Protein AF-A0A2M7R4Z4-F1 (afdb_monomer_lite)

Secondary structure (DSSP, 8-state):
-------SS----B-SS---TT-S----B-SSPPHHHHHHHHH-

Radius of gyration: 12.98 Å; chains: 1; bounding box: 31×21×33 Å

pLDDT: mean 92.18, std 4.41, range [78.94, 97.56]

Sequence (44 aa):
MKLFIEPNDVLMFRDGRPFAGGDDHFARGIFPPSPATIYGALRS

Structure (mmCIF, N/CA/C/O backbone):
data_AF-A0A2M7R4Z4-F1
#
_entry.id   AF-A0A2M7R4Z4-F1
#
loop_
_atom_site.group_PDB
_atom_site.id
_atom_site.type_symbol
_atom_site.label_atom_id
_atom_site.label_alt_id
_atom_site.label_comp_id
_atom_site.label_asym_id
_atom_site.label_entity_id
_atom_site.label_seq_id
_atom_site.pdbx_PDB_ins_code
_atom_site.Cartn_x
_atom_site.Cartn_y
_atom_site.Cartn_z
_atom_site.occupancy
_atom_site.B_iso_or_equiv
_atom_site.auth_seq_id
_atom_site.auth_comp_id
_atom_site.auth_asym_id
_atom_site.auth_atom_id
_atom_site.pdbx_PDB_model_num
ATOM 1 N N . MET A 1 1 ? -14.224 8.099 17.370 1.00 79.06 1 MET A N 1
ATOM 2 C CA . MET A 1 1 ? -14.687 7.312 16.206 1.00 79.06 1 MET A CA 1
ATOM 3 C C . MET A 1 1 ? -13.600 6.310 15.855 1.00 79.06 1 MET A C 1
ATOM 5 O O . MET A 1 1 ? -12.448 6.717 15.790 1.00 79.06 1 MET A O 1
ATOM 9 N N . LYS A 1 2 ? -13.929 5.021 15.715 1.00 89.38 2 LYS A N 1
ATOM 10 C CA . LYS A 1 2 ? -12.979 3.970 15.320 1.00 89.38 2 LYS A CA 1
ATOM 11 C C . LYS A 1 2 ? -13.342 3.526 13.908 1.00 89.38 2 LYS A C 1
ATOM 13 O O . LYS A 1 2 ? -14.491 3.164 13.682 1.00 89.38 2 LYS A O 1
ATOM 18 N N . LEU A 1 3 ? -12.380 3.577 12.993 1.00 91.31 3 LEU A N 1
ATOM 19 C CA . LEU A 1 3 ? -12.545 3.102 11.625 1.00 91.31 3 LEU A CA 1
ATOM 20 C C . LEU A 1 3 ? -11.831 1.755 11.484 1.00 91.31 3 LEU A C 1
ATOM 22 O O . LEU A 1 3 ? -10.690 1.617 11.925 1.00 91.31 3 LEU A O 1
ATOM 26 N N . PHE A 1 4 ? -12.513 0.772 10.904 1.00 95.31 4 PHE A N 1
ATOM 27 C CA . PHE A 1 4 ? -11.928 -0.509 10.518 1.00 95.31 4 PHE A CA 1
ATOM 28 C C . PHE A 1 4 ? -11.774 -0.524 8.999 1.00 95.31 4 PHE A C 1
ATOM 30 O O . PHE A 1 4 ? -12.711 -0.163 8.290 1.00 95.31 4 PHE A O 1
ATOM 37 N N . ILE A 1 5 ? -10.586 -0.887 8.519 1.00 94.12 5 ILE A N 1
ATOM 38 C CA . ILE A 1 5 ? -10.273 -0.953 7.092 1.00 94.12 5 ILE A CA 1
ATOM 39 C C . ILE A 1 5 ? -9.999 -2.416 6.772 1.00 94.12 5 ILE A C 1
ATOM 41 O O . ILE A 1 5 ? -8.985 -2.962 7.207 1.00 94.12 5 ILE A O 1
ATOM 45 N N . GLU A 1 6 ? -10.921 -3.034 6.042 1.00 96.50 6 GLU A N 1
ATOM 46 C CA . GLU A 1 6 ? -10.811 -4.416 5.588 1.00 96.50 6 GLU A CA 1
ATOM 47 C C . GLU A 1 6 ? -10.342 -4.438 4.127 1.00 96.50 6 GLU A C 1
ATOM 49 O O . GLU A 1 6 ? -11.007 -3.859 3.264 1.00 96.50 6 GLU A O 1
ATOM 54 N N . PRO A 1 7 ? -9.181 -5.042 3.828 1.00 95.69 7 PRO A N 1
ATOM 55 C CA . PRO A 1 7 ? -8.731 -5.181 2.455 1.00 95.69 7 PRO A CA 1
ATOM 56 C C . PRO A 1 7 ? -9.529 -6.288 1.749 1.00 95.69 7 PRO A C 1
ATOM 58 O O . PRO A 1 7 ? -9.573 -7.419 2.220 1.00 95.69 7 PRO A O 1
ATOM 61 N N . ASN A 1 8 ? -10.119 -5.973 0.592 1.00 97.44 8 ASN A N 1
ATOM 62 C CA . ASN A 1 8 ? -10.806 -6.967 -0.247 1.00 97.44 8 ASN A CA 1
ATOM 63 C C . ASN A 1 8 ? -9.834 -7.968 -0.905 1.00 97.44 8 ASN A C 1
ATOM 65 O O . ASN A 1 8 ? -10.261 -9.025 -1.356 1.00 97.44 8 ASN A O 1
ATOM 69 N N . ASP A 1 9 ? -8.550 -7.607 -0.997 1.00 97.56 9 ASP A N 1
ATOM 70 C CA . ASP A 1 9 ? -7.462 -8.420 -1.548 1.00 97.56 9 ASP A CA 1
ATOM 71 C C . ASP A 1 9 ? -6.106 -7.870 -1.053 1.00 97.56 9 ASP A C 1
ATOM 73 O O . ASP A 1 9 ? -6.046 -6.938 -0.247 1.00 97.56 9 ASP A O 1
ATOM 77 N N . VAL A 1 10 ? -4.995 -8.412 -1.541 1.00 95.12 10 VAL A N 1
ATOM 78 C CA . VAL A 1 10 ? -3.638 -7.990 -1.209 1.00 95.12 10 VAL A CA 1
ATOM 79 C C . VAL A 1 10 ? -3.416 -6.520 -1.571 1.00 95.12 10 VAL A C 1
ATOM 81 O O . VAL A 1 10 ? -3.520 -6.103 -2.724 1.00 95.12 10 VAL A O 1
ATOM 84 N N . LEU A 1 11 ? -3.034 -5.731 -0.568 1.00 95.75 11 LEU A N 1
ATOM 85 C CA . LEU A 1 11 ? -2.607 -4.349 -0.749 1.00 95.75 11 LEU A CA 1
ATOM 86 C C . LEU A 1 11 ? -1.087 -4.264 -0.881 1.00 95.75 11 LEU A C 1
ATOM 88 O O . LEU A 1 11 ? -0.344 -4.951 -0.178 1.00 95.75 11 LEU A O 1
ATOM 92 N N . MET A 1 12 ? -0.628 -3.356 -1.741 1.00 95.06 12 MET A N 1
ATOM 93 C CA . MET A 1 12 ? 0.790 -3.105 -1.967 1.00 95.06 12 MET A CA 1
ATOM 94 C C . MET A 1 12 ? 1.190 -1.719 -1.461 1.00 95.06 12 MET A C 1
ATOM 96 O O . MET A 1 12 ? 0.901 -0.698 -2.085 1.00 95.06 12 MET A O 1
ATOM 100 N N . PHE A 1 13 ? 1.917 -1.681 -0.349 1.00 95.81 13 PHE A N 1
ATOM 101 C CA . PHE A 1 13 ? 2.500 -0.454 0.191 1.00 95.81 13 PHE A CA 1
ATOM 102 C C . PHE A 1 13 ? 3.965 -0.368 -0.221 1.00 95.81 13 PHE A C 1
ATOM 104 O O . PHE A 1 13 ? 4.818 -1.040 0.351 1.00 95.81 13 PHE A O 1
ATOM 111 N N . ARG A 1 14 ? 4.256 0.416 -1.257 1.00 91.88 14 ARG A N 1
ATOM 112 C CA . ARG A 1 14 ? 5.597 0.481 -1.841 1.00 91.88 14 ARG A CA 1
ATOM 113 C C . ARG A 1 14 ? 6.622 1.117 -0.906 1.00 91.88 14 ARG A C 1
ATOM 115 O O . ARG A 1 14 ? 6.307 2.029 -0.142 1.00 91.88 14 ARG A O 1
ATOM 122 N N . ASP A 1 15 ? 7.869 0.683 -1.056 1.00 87.25 15 ASP A N 1
ATOM 123 C CA . ASP A 1 15 ? 9.008 1.482 -0.628 1.00 87.25 15 ASP A CA 1
ATOM 124 C C . ASP A 1 15 ? 9.205 2.695 -1.564 1.00 87.25 15 ASP A C 1
ATOM 126 O O . ASP A 1 15 ? 8.616 2.794 -2.642 1.00 87.25 15 ASP A O 1
ATOM 130 N N . GLY A 1 16 ? 10.010 3.668 -1.135 1.00 86.69 16 GLY A N 1
ATOM 131 C CA . GLY A 1 16 ? 10.270 4.888 -1.910 1.00 86.69 16 GLY A CA 1
ATOM 132 C C . GLY A 1 16 ? 11.146 4.678 -3.152 1.00 86.69 16 GLY A C 1
ATOM 133 O O . GLY A 1 16 ? 11.678 5.653 -3.676 1.00 86.69 16 GLY A O 1
ATOM 134 N N . ARG A 1 17 ? 11.366 3.431 -3.589 1.00 90.62 17 ARG A N 1
ATOM 135 C CA . ARG A 1 17 ? 12.226 3.117 -4.734 1.00 90.62 17 ARG A CA 1
ATOM 136 C C . ARG A 1 17 ? 11.446 3.209 -6.054 1.00 90.62 17 ARG A C 1
ATOM 138 O O . ARG A 1 17 ? 10.216 3.042 -6.063 1.00 90.62 17 ARG A O 1
ATOM 145 N N . PRO A 1 18 ? 12.145 3.456 -7.177 1.00 91.38 18 PRO A N 1
ATOM 146 C CA . PRO A 1 18 ? 11.563 3.332 -8.510 1.00 91.38 18 PRO A CA 1
ATOM 147 C C . PRO A 1 18 ? 10.923 1.952 -8.722 1.00 91.38 18 PRO A C 1
ATOM 149 O O . PRO A 1 18 ? 11.371 0.954 -8.165 1.00 91.38 18 PRO A O 1
ATOM 152 N N . PHE A 1 19 ? 9.834 1.925 -9.485 1.00 91.56 19 PHE A N 1
ATOM 153 C CA . PHE A 1 19 ? 9.117 0.708 -9.891 1.00 91.56 19 PHE A CA 1
ATOM 154 C C . PHE A 1 19 ? 8.342 1.054 -11.165 1.00 91.56 19 PHE A C 1
ATOM 156 O O . PHE A 1 19 ? 7.109 1.125 -11.183 1.00 91.56 19 PHE A O 1
ATOM 163 N N . ALA A 1 20 ? 9.093 1.434 -12.191 1.00 90.94 20 ALA A N 1
ATOM 164 C CA . ALA A 1 20 ? 8.615 1.562 -13.555 1.00 90.94 20 ALA A CA 1
ATOM 165 C C . ALA A 1 20 ? 8.914 0.264 -14.324 1.00 90.94 20 ALA A C 1
ATOM 167 O O . ALA A 1 20 ? 9.757 -0.542 -13.926 1.00 90.94 20 ALA A O 1
ATOM 168 N N . GLY A 1 21 ? 8.204 0.038 -15.431 1.00 92.00 21 GLY A N 1
ATOM 169 C CA . GLY A 1 21 ? 8.479 -1.108 -16.295 1.00 92.00 21 GLY A CA 1
ATOM 170 C C . GLY A 1 21 ? 9.896 -1.028 -16.865 1.00 92.00 21 GLY A C 1
ATOM 171 O O . GLY A 1 21 ? 10.258 -0.009 -17.447 1.00 92.00 21 GLY A O 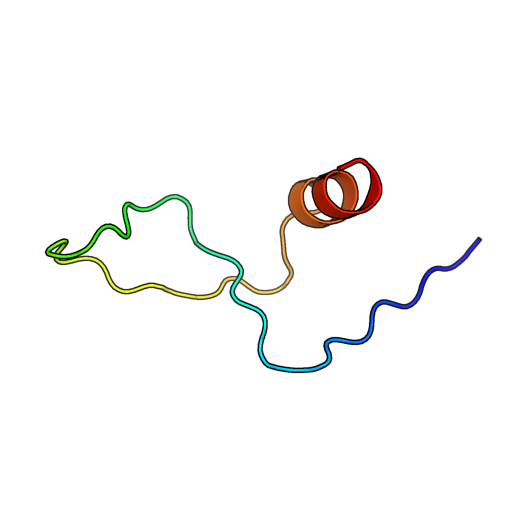1
ATOM 172 N N . GLY A 1 22 ? 10.677 -2.097 -16.699 1.00 89.88 22 GLY A N 1
ATOM 173 C CA . GLY A 1 22 ? 12.080 -2.148 -17.122 1.00 89.88 22 GLY A CA 1
ATOM 174 C C . GLY A 1 22 ? 13.092 -1.709 -16.058 1.00 89.88 22 GLY A C 1
ATOM 175 O O . GLY A 1 22 ? 14.285 -1.782 -16.331 1.00 89.88 22 GLY A O 1
ATOM 176 N N . ASP A 1 23 ? 12.651 -1.296 -14.864 1.00 88.00 23 ASP A N 1
ATOM 177 C CA . ASP A 1 23 ? 13.560 -1.076 -13.735 1.00 88.00 23 ASP A CA 1
ATOM 178 C C . ASP A 1 23 ? 14.050 -2.412 -13.144 1.00 88.00 23 ASP A C 1
ATOM 180 O O . ASP A 1 23 ? 13.278 -3.359 -12.995 1.00 88.00 23 ASP A O 1
ATOM 184 N N . ASP A 1 24 ? 15.304 -2.445 -12.680 1.00 85.88 24 ASP A N 1
ATOM 185 C CA . ASP A 1 24 ? 15.898 -3.597 -11.971 1.00 85.88 24 ASP A CA 1
ATOM 186 C C . ASP A 1 24 ? 15.376 -3.766 -10.527 1.00 85.88 24 ASP A C 1
ATOM 188 O O . ASP A 1 24 ? 15.773 -4.673 -9.788 1.00 85.88 24 ASP A O 1
ATOM 192 N N . HIS A 1 25 ? 14.501 -2.864 -10.079 1.00 84.94 25 HIS A N 1
ATOM 193 C CA . HIS A 1 25 ? 13.967 -2.855 -8.725 1.00 84.94 25 HIS A CA 1
ATOM 194 C C . HIS A 1 25 ? 12.673 -3.665 -8.624 1.00 84.94 25 HIS A C 1
ATOM 196 O O . HIS A 1 25 ? 11.691 -3.410 -9.320 1.00 84.94 25 HIS A O 1
ATOM 202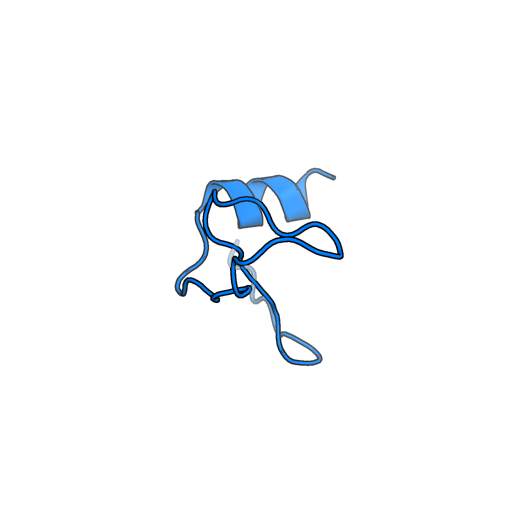 N N . PHE A 1 26 ? 12.628 -4.587 -7.662 1.00 85.81 26 PHE A N 1
ATOM 203 C CA . PHE A 1 26 ? 11.395 -5.284 -7.307 1.00 85.81 26 PHE A CA 1
ATOM 204 C C . PHE A 1 26 ? 10.492 -4.416 -6.430 1.00 85.81 26 PHE A C 1
ATOM 206 O O . PHE A 1 26 ? 10.944 -3.812 -5.452 1.00 85.81 26 PHE A O 1
ATOM 213 N N . ALA A 1 27 ? 9.190 -4.449 -6.714 1.00 88.38 27 ALA A N 1
ATOM 214 C CA . ALA A 1 27 ? 8.174 -3.965 -5.792 1.00 88.38 27 ALA A CA 1
ATOM 215 C C . ALA A 1 27 ? 8.214 -4.786 -4.497 1.00 88.38 27 ALA A C 1
ATOM 217 O O . ALA A 1 27 ? 7.921 -5.981 -4.494 1.00 88.38 27 ALA A O 1
ATOM 218 N N . ARG A 1 28 ? 8.546 -4.131 -3.379 1.00 90.94 28 ARG A N 1
ATOM 219 C CA . ARG A 1 28 ? 8.513 -4.737 -2.041 1.00 90.94 28 ARG A CA 1
ATOM 220 C C . ARG A 1 28 ? 7.521 -4.006 -1.150 1.00 90.94 28 ARG A C 1
ATOM 222 O O . ARG A 1 28 ? 7.548 -2.779 -1.070 1.00 90.94 28 ARG A O 1
ATOM 229 N N . GLY A 1 29 ? 6.625 -4.775 -0.538 1.00 92.19 29 GLY A N 1
ATOM 230 C CA . GLY A 1 29 ? 5.604 -4.259 0.366 1.00 92.19 29 GLY A CA 1
ATOM 231 C C . GLY A 1 29 ? 6.195 -3.916 1.731 1.00 92.19 29 GLY A C 1
ATOM 232 O O . GLY A 1 29 ? 6.992 -4.684 2.269 1.00 92.19 29 GLY A O 1
ATOM 233 N N . ILE A 1 30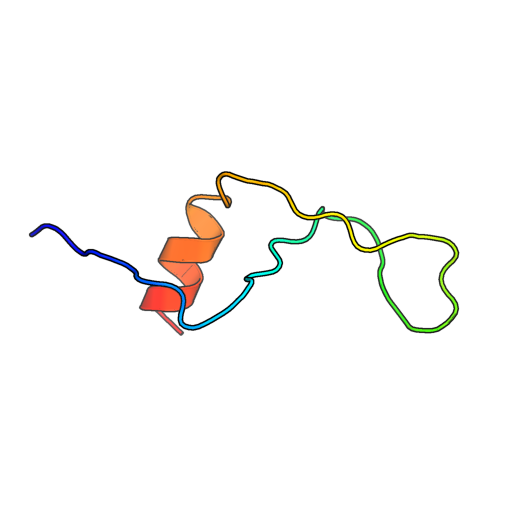 ? 5.788 -2.785 2.301 1.00 93.62 30 ILE A N 1
ATOM 234 C CA . ILE A 1 30 ? 6.093 -2.392 3.677 1.00 93.62 30 ILE A CA 1
ATOM 235 C C . ILE A 1 30 ? 4.809 -2.450 4.498 1.00 93.62 30 ILE A C 1
ATOM 237 O O . ILE A 1 30 ? 3.832 -1.768 4.198 1.00 93.62 30 ILE A O 1
ATOM 241 N N . PHE A 1 31 ? 4.828 -3.231 5.572 1.00 93.44 31 PHE A N 1
ATOM 242 C CA . PHE A 1 31 ? 3.750 -3.257 6.549 1.00 93.44 31 PHE A CA 1
ATOM 243 C C . PHE A 1 31 ? 4.317 -3.044 7.962 1.00 93.44 31 PHE A C 1
ATOM 245 O O . PHE A 1 31 ? 5.336 -3.658 8.287 1.00 93.44 31 PHE A O 1
ATOM 252 N N . PRO A 1 32 ? 3.686 -2.211 8.812 1.00 93.38 32 PRO A N 1
ATOM 253 C CA . PRO A 1 32 ? 2.469 -1.428 8.556 1.00 93.38 32 PRO A CA 1
ATOM 254 C C . PRO A 1 32 ? 2.693 -0.272 7.557 1.00 93.38 32 PRO A C 1
ATOM 256 O O . PRO A 1 32 ? 3.823 0.202 7.422 1.00 93.38 32 PRO A O 1
ATOM 259 N N . PRO A 1 33 ? 1.646 0.195 6.844 1.00 95.19 33 PRO A N 1
ATOM 260 C CA . PRO A 1 33 ? 1.772 1.357 5.972 1.00 95.19 33 PRO A CA 1
ATOM 261 C C . PRO A 1 33 ? 2.092 2.619 6.776 1.00 95.19 33 PRO A C 1
ATOM 263 O O . PRO A 1 33 ? 1.744 2.737 7.953 1.00 95.19 33 PRO A O 1
ATOM 266 N N . SER A 1 34 ? 2.694 3.608 6.115 1.00 94.62 34 SER A N 1
ATOM 267 C CA . SER A 1 34 ? 2.865 4.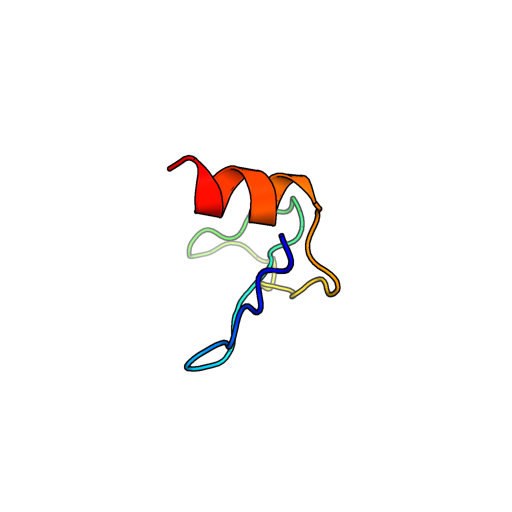935 6.709 1.00 94.62 34 SER A CA 1
ATOM 268 C C . SER A 1 34 ? 1.502 5.529 7.101 1.00 94.62 34 SER A C 1
ATOM 270 O O . SER A 1 34 ? 0.560 5.447 6.305 1.00 94.62 34 SER A O 1
ATOM 272 N N . PRO A 1 35 ? 1.377 6.204 8.261 1.00 95.19 35 PRO A N 1
ATOM 273 C CA . PRO A 1 35 ? 0.161 6.936 8.617 1.00 95.19 35 PRO A CA 1
ATOM 274 C C . PRO A 1 35 ? -0.290 7.926 7.531 1.00 95.19 35 PRO A C 1
ATOM 276 O O . PRO A 1 35 ? -1.489 8.125 7.335 1.00 95.19 35 PRO A O 1
ATOM 279 N N . ALA A 1 36 ? 0.659 8.495 6.775 1.00 95.75 36 ALA A N 1
ATOM 280 C CA . ALA A 1 36 ? 0.368 9.388 5.656 1.00 95.75 36 ALA A CA 1
ATOM 281 C C . ALA A 1 36 ? -0.391 8.687 4.515 1.00 95.75 36 ALA A C 1
ATOM 283 O O . ALA A 1 36 ? -1.214 9.326 3.867 1.00 95.75 36 ALA A O 1
ATOM 284 N N . THR A 1 37 ? -0.168 7.386 4.296 1.00 95.75 37 THR A N 1
ATOM 285 C CA . THR A 1 37 ? -0.910 6.585 3.310 1.00 95.75 37 THR A CA 1
ATOM 286 C C . THR A 1 37 ? -2.384 6.490 3.690 1.00 95.75 37 THR A C 1
ATOM 288 O O . THR A 1 37 ? -3.245 6.716 2.846 1.00 95.75 37 THR A O 1
ATOM 291 N N . ILE A 1 38 ? -2.688 6.213 4.965 1.00 95.25 38 ILE A N 1
ATOM 292 C CA . ILE A 1 38 ? -4.074 6.112 5.446 1.00 95.25 38 ILE A CA 1
ATOM 293 C C . ILE A 1 38 ? -4.751 7.484 5.441 1.00 95.25 38 ILE A C 1
ATOM 295 O O . ILE A 1 38 ? -5.861 7.614 4.935 1.00 95.25 38 ILE A O 1
ATOM 299 N N . TYR A 1 39 ? -4.073 8.524 5.940 1.00 95.81 39 TYR A N 1
ATOM 300 C CA . TYR A 1 39 ? -4.596 9.890 5.871 1.00 95.81 39 TYR A CA 1
ATOM 301 C C . TYR A 1 39 ? -4.853 10.328 4.421 1.00 95.81 39 TYR A C 1
ATOM 303 O O . TYR A 1 39 ? -5.890 10.916 4.135 1.00 95.81 39 TYR A O 1
ATOM 311 N N . GLY A 1 40 ? -3.935 9.997 3.507 1.00 96.50 40 GLY A N 1
ATOM 312 C CA . GLY A 1 40 ? -4.073 10.210 2.069 1.00 96.50 40 GLY A CA 1
ATOM 313 C C . GLY A 1 40 ? -5.313 9.528 1.498 1.00 96.50 40 GLY A C 1
ATOM 314 O O . GLY A 1 40 ? -6.137 10.197 0.893 1.00 96.50 40 GLY A O 1
ATOM 315 N N . ALA A 1 41 ? -5.487 8.233 1.758 1.00 95.56 41 ALA A N 1
ATOM 316 C CA . ALA A 1 41 ? -6.627 7.468 1.260 1.00 95.56 41 ALA A CA 1
ATOM 317 C C . ALA A 1 41 ? -7.985 7.994 1.761 1.00 95.56 41 ALA A C 1
ATOM 319 O O . ALA A 1 41 ? -8.965 7.921 1.033 1.00 95.56 41 ALA A O 1
ATOM 320 N N . LEU A 1 42 ? -8.051 8.532 2.986 1.00 94.88 42 LEU A N 1
ATOM 321 C CA . LEU A 1 42 ? -9.288 9.089 3.547 1.00 94.88 42 LEU A CA 1
ATOM 322 C C . LEU A 1 42 ? -9.631 10.494 3.029 1.00 94.88 42 LEU A C 1
ATOM 324 O O . LEU A 1 42 ? -10.784 10.901 3.143 1.00 94.88 42 LEU A O 1
ATOM 328 N N . ARG A 1 43 ? -8.645 11.254 2.531 1.00 95.62 43 ARG A N 1
ATOM 329 C CA . ARG A 1 43 ? -8.841 12.636 2.047 1.00 95.62 43 ARG A CA 1
ATOM 330 C C . ARG A 1 43 ? -8.951 12.768 0.524 1.00 95.62 43 ARG A C 1
ATOM 332 O O . ARG A 1 43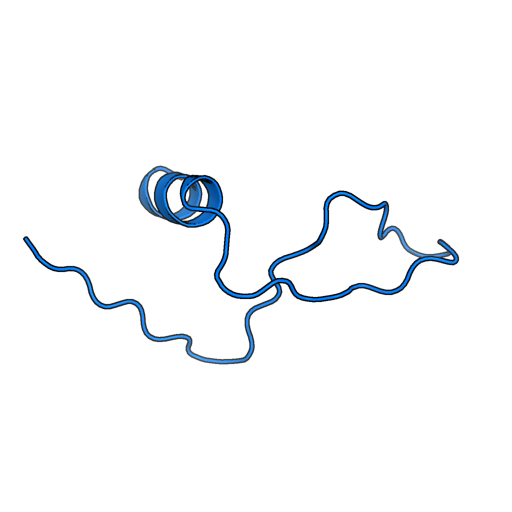 ? -9.241 13.868 0.062 1.00 95.62 43 ARG A O 1
ATOM 339 N N . SER A 1 44 ? -8.558 11.733 -0.218 1.00 78.94 44 SER A N 1
ATOM 340 C CA . SER A 1 44 ? -8.529 11.704 -1.688 1.00 78.94 44 SER A CA 1
ATOM 341 C C . SER A 1 44 ? -9.926 11.599 -2.278 1.00 78.94 44 SER A C 1
ATOM 343 O O . SER A 1 44 ? -10.117 12.224 -3.341 1.00 78.94 44 SER A O 1
#

Foldseek 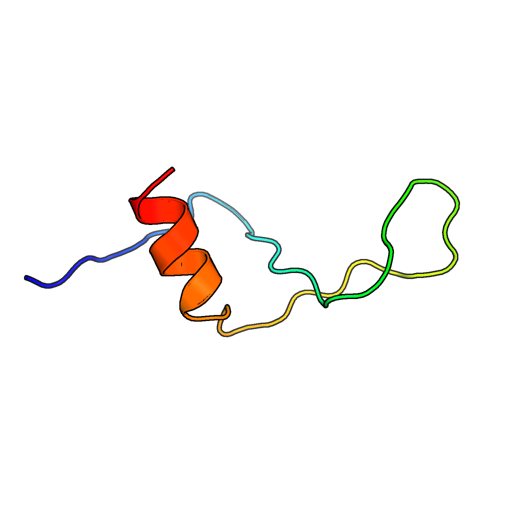3Di:
DDDDDDDPDDDAQFDPDDDDPPDPDDGDGDPPHDPVVVVVVVVD